Protein AF-A0A3B0B3J1-F1 (afdb_monomer_lite)

Foldseek 3Di:
DPPVVVVVVVVVVVVVVVVVCCVVLDDPDDPVVDDPVNVVSVVCVVVVVVVVVVVVVVVVVVVVCVVVVVVVVVVVVVVVVVVVVVVVVVPPDPPPDD

Sequence (98 aa):
MKPLAIVSLTSLLLGLVFLLVSALSWPRGSFLETSQTAAANILGLSIGAGLISLALTAWLLSLHAKEVGSRTFDALEVHASRERDRARRDAQPLSFRG

Radius of gyration: 28.31 Å; chains: 1; bounding box: 55×23×89 Å

Structure (mmCIF, N/CA/C/O backbone):
data_AF-A0A3B0B3J1-F1
#
_entry.id   AF-A0A3B0B3J1-F1
#
loop_
_atom_site.group_PDB
_atom_site.id
_atom_site.type_symbol
_atom_site.label_atom_id
_atom_site.label_alt_id
_atom_site.label_comp_id
_atom_site.label_asym_id
_atom_site.label_entity_id
_atom_site.label_seq_id
_atom_site.pdbx_PDB_ins_code
_atom_site.Cartn_x
_atom_site.Cartn_y
_atom_site.Cartn_z
_atom_site.occupancy
_atom_site.B_iso_or_equiv
_atom_site.auth_seq_id
_atom_site.auth_comp_id
_atom_site.auth_asym_id
_atom_site.auth_atom_id
_atom_site.pdbx_PDB_model_num
ATOM 1 N N . MET A 1 1 ? -3.237 12.035 -19.139 1.00 50.41 1 MET A N 1
ATOM 2 C CA . MET A 1 1 ? -3.335 12.841 -17.897 1.00 50.41 1 MET A CA 1
ATOM 3 C C . MET A 1 1 ? -4.480 12.359 -16.988 1.00 50.41 1 MET A C 1
ATOM 5 O O . MET A 1 1 ? -5.359 13.136 -16.654 1.00 50.41 1 MET A O 1
ATOM 9 N N . LYS A 1 2 ? -4.519 11.076 -16.598 1.00 55.34 2 LYS A N 1
ATOM 10 C CA . LYS A 1 2 ? -5.611 10.508 -15.774 1.00 55.34 2 LYS A CA 1
ATOM 11 C C . LYS A 1 2 ? -5.208 9.694 -14.520 1.00 55.34 2 LYS A C 1
ATOM 13 O O . LYS A 1 2 ? -6.093 9.498 -13.696 1.00 55.34 2 LYS A O 1
ATOM 18 N N . PRO A 1 3 ? -3.948 9.253 -14.291 1.00 57.81 3 PRO A N 1
ATOM 19 C CA . PRO A 1 3 ? -3.670 8.391 -13.136 1.00 57.81 3 PRO A CA 1
ATOM 20 C C . PRO A 1 3 ? -3.674 9.158 -11.803 1.00 57.81 3 PRO A C 1
ATOM 22 O O . PRO A 1 3 ? -4.120 8.622 -10.796 1.00 57.81 3 PRO A O 1
ATOM 25 N N . LEU A 1 4 ? -3.271 10.434 -11.798 1.00 64.62 4 LEU A N 1
ATOM 26 C CA . LEU A 1 4 ? -3.198 11.261 -10.584 1.00 64.62 4 LEU A CA 1
ATOM 27 C C . LEU A 1 4 ? -4.564 11.499 -9.924 1.00 64.62 4 LEU A C 1
ATOM 29 O O . LEU A 1 4 ? -4.667 11.449 -8.703 1.00 64.62 4 LEU A O 1
ATOM 33 N N . ALA A 1 5 ? -5.617 11.706 -10.721 1.00 69.12 5 ALA A N 1
ATOM 34 C CA . ALA A 1 5 ? -6.967 11.917 -10.199 1.00 69.12 5 ALA A CA 1
ATOM 35 C C . ALA A 1 5 ? -7.535 10.646 -9.552 1.00 69.12 5 ALA A C 1
ATOM 37 O O . ALA A 1 5 ? -8.169 10.717 -8.505 1.00 69.12 5 ALA A O 1
ATOM 38 N N . ILE A 1 6 ? -7.259 9.479 -10.145 1.00 73.81 6 ILE A N 1
ATOM 39 C CA . ILE A 1 6 ? -7.717 8.187 -9.622 1.00 73.81 6 ILE A CA 1
ATOM 40 C C . ILE A 1 6 ? -6.989 7.864 -8.316 1.00 73.81 6 ILE A C 1
ATOM 42 O O . ILE A 1 6 ? -7.643 7.536 -7.334 1.00 73.81 6 ILE A O 1
ATOM 46 N N . VAL A 1 7 ? -5.663 8.039 -8.275 1.00 72.38 7 VAL A N 1
ATOM 47 C CA . VAL A 1 7 ? -4.856 7.811 -7.064 1.00 72.38 7 VAL A CA 1
ATOM 48 C C . VAL A 1 7 ? -5.267 8.759 -5.932 1.00 72.38 7 VAL A C 1
ATOM 50 O O . VAL A 1 7 ? -5.390 8.337 -4.781 1.00 72.38 7 VAL A O 1
ATOM 53 N N . SER A 1 8 ? -5.533 10.029 -6.254 1.00 74.06 8 SER A N 1
ATOM 54 C CA . SER A 1 8 ? -6.032 11.012 -5.289 1.00 74.06 8 SER A CA 1
ATOM 55 C C . SER A 1 8 ? -7.407 10.621 -4.741 1.00 74.06 8 SER A C 1
ATOM 57 O O . SER A 1 8 ? -7.593 10.621 -3.526 1.00 74.06 8 SER A O 1
ATOM 59 N N . LEU A 1 9 ? -8.334 10.203 -5.608 1.00 84.06 9 LEU A N 1
ATOM 60 C CA . LEU A 1 9 ? -9.674 9.777 -5.208 1.00 84.06 9 LEU A CA 1
ATOM 61 C C . LEU A 1 9 ? -9.632 8.527 -4.319 1.00 84.06 9 LEU A C 1
ATOM 63 O O . LEU A 1 9 ? -10.301 8.483 -3.288 1.00 84.06 9 LEU A O 1
ATOM 67 N N . THR A 1 10 ? -8.816 7.531 -4.673 1.00 80.88 10 THR A N 1
ATOM 68 C CA . THR A 1 10 ? -8.668 6.315 -3.864 1.00 80.88 10 THR A CA 1
ATOM 69 C C . THR A 1 10 ? -8.027 6.604 -2.513 1.00 80.88 10 THR A C 1
ATOM 71 O O . THR A 1 10 ? -8.474 6.051 -1.515 1.00 80.88 10 THR A O 1
ATOM 74 N N . SER A 1 11 ? -7.035 7.499 -2.456 1.00 74.75 11 SER A N 1
ATOM 75 C CA . SER A 1 11 ? -6.399 7.907 -1.196 1.00 74.75 11 SER A CA 1
ATOM 76 C C . SER A 1 11 ? -7.387 8.631 -0.275 1.00 74.75 11 SER A C 1
ATOM 78 O O . SER A 1 11 ? -7.451 8.356 0.923 1.00 74.75 11 SER A O 1
ATOM 80 N N . LEU A 1 12 ? -8.234 9.491 -0.850 1.00 83.62 12 LEU A N 1
ATOM 81 C CA . LEU A 1 12 ? -9.252 10.239 -0.115 1.00 83.62 12 LEU A CA 1
ATOM 82 C C . LEU A 1 12 ? -10.345 9.313 0.441 1.00 83.62 12 LEU A C 1
ATOM 84 O O . LEU A 1 12 ? -10.728 9.443 1.603 1.00 83.62 12 LEU A O 1
ATOM 88 N N . LEU A 1 13 ? -10.789 8.330 -0.349 1.00 87.75 13 LEU A N 1
ATOM 89 C CA . LEU A 1 13 ? -11.738 7.309 0.100 1.00 87.75 13 LEU A CA 1
ATOM 90 C C . LEU A 1 13 ? -11.146 6.418 1.200 1.00 87.75 13 LEU A C 1
ATOM 92 O O . LEU A 1 13 ? -11.820 6.163 2.196 1.00 87.75 13 LEU A O 1
ATOM 96 N N . LEU A 1 14 ? -9.885 5.992 1.065 1.00 83.81 14 LEU A N 1
ATOM 97 C CA . LEU A 1 14 ? -9.209 5.191 2.090 1.00 83.81 14 LEU A CA 1
ATOM 98 C C . LEU A 1 14 ? -9.072 5.965 3.409 1.00 83.81 14 LEU A C 1
ATOM 100 O O . LEU A 1 14 ? -9.371 5.426 4.473 1.00 83.81 14 LEU A O 1
ATOM 104 N N . GLY A 1 15 ? -8.669 7.237 3.335 1.00 77.81 15 GLY A N 1
ATOM 105 C CA . GLY A 1 15 ? -8.550 8.116 4.498 1.00 77.81 15 GLY A CA 1
ATOM 106 C C . GLY A 1 15 ? -9.893 8.370 5.186 1.00 77.81 15 GLY A C 1
ATOM 107 O O . GLY A 1 15 ? -9.970 8.339 6.413 1.00 77.81 15 GLY A O 1
ATOM 108 N N . LEU A 1 16 ? -10.969 8.548 4.412 1.00 80.38 16 LEU A N 1
ATOM 109 C CA . LEU A 1 16 ? -12.318 8.726 4.950 1.00 80.38 16 LEU A CA 1
ATOM 110 C C . LEU A 1 16 ? -12.817 7.466 5.669 1.00 80.38 16 LEU A C 1
ATOM 112 O O . LEU A 1 16 ? -13.345 7.564 6.774 1.00 80.38 16 LEU A O 1
ATOM 116 N N . VAL A 1 17 ? -12.618 6.284 5.076 1.00 80.88 17 VAL A N 1
ATOM 117 C CA . VAL A 1 17 ? -12.966 5.002 5.710 1.00 80.88 17 VAL A CA 1
ATOM 118 C C . VAL A 1 17 ? -12.159 4.805 6.992 1.00 80.88 17 VAL A C 1
ATOM 120 O O . VAL A 1 17 ? -12.723 4.409 8.009 1.00 80.88 17 VAL A O 1
ATOM 123 N N . PHE A 1 18 ? -10.868 5.138 6.981 1.00 79.94 18 PHE A N 1
ATOM 124 C CA . PHE A 1 18 ? -10.011 5.044 8.160 1.00 79.94 18 PHE A CA 1
ATOM 125 C C . PHE A 1 18 ? -10.473 5.969 9.296 1.00 79.94 18 PHE A C 1
ATOM 127 O O . PHE A 1 18 ? -10.570 5.532 10.445 1.00 79.94 18 PHE A O 1
ATOM 134 N N . LEU A 1 19 ? -10.816 7.223 8.981 1.00 78.38 19 LEU A N 1
ATOM 135 C CA . LEU A 1 19 ? -11.388 8.169 9.944 1.00 78.38 19 LEU A CA 1
ATOM 136 C C . LEU A 1 19 ? -12.726 7.674 10.496 1.00 78.38 19 LEU A C 1
ATOM 138 O O . LEU A 1 19 ? -12.954 7.753 11.701 1.00 78.38 19 LEU A O 1
ATOM 142 N N . LEU A 1 20 ? -13.590 7.134 9.634 1.00 80.50 20 LEU A N 1
ATOM 143 C CA . LEU A 1 20 ? -14.905 6.642 10.030 1.00 80.50 20 LEU A CA 1
ATOM 144 C C . LEU A 1 20 ? -14.792 5.426 10.953 1.00 80.50 20 LEU A C 1
ATOM 146 O O . LEU A 1 20 ? -15.437 5.399 11.997 1.00 80.50 20 LEU A O 1
ATOM 150 N N . VAL A 1 21 ? -13.941 4.456 10.607 1.00 77.81 21 VAL A N 1
ATOM 151 C CA . VAL A 1 21 ? -13.659 3.286 11.449 1.00 77.81 21 VAL A CA 1
ATOM 152 C C . VAL A 1 21 ? -13.093 3.737 12.788 1.00 77.81 21 VAL A C 1
ATOM 154 O O . VAL A 1 21 ? -13.628 3.335 13.812 1.00 77.81 21 VAL A O 1
ATOM 157 N N . SER A 1 22 ? -12.103 4.633 12.787 1.00 67.75 22 SER A N 1
ATOM 158 C CA . SER A 1 22 ? -11.481 5.150 14.013 1.00 67.75 22 SER A CA 1
ATOM 159 C C . SER A 1 22 ? -12.476 5.896 14.909 1.00 67.75 22 SER A C 1
ATOM 161 O O . SER A 1 22 ? -12.435 5.759 16.129 1.00 67.75 22 SER A O 1
ATOM 163 N N . ALA A 1 23 ? -13.396 6.665 14.320 1.00 70.00 23 ALA A N 1
ATOM 164 C CA . ALA A 1 23 ? -14.441 7.383 15.048 1.00 70.00 23 ALA A CA 1
ATOM 165 C C . ALA A 1 23 ? -15.531 6.449 15.599 1.00 70.00 23 ALA A C 1
ATOM 167 O O . ALA A 1 23 ? -16.098 6.713 16.662 1.00 70.00 23 ALA A O 1
ATOM 168 N N . LEU A 1 24 ? -15.841 5.366 14.882 1.00 74.06 24 LEU A N 1
ATOM 169 C CA . LEU A 1 24 ? -16.810 4.361 15.322 1.00 74.06 24 LEU A CA 1
ATOM 170 C C . LEU A 1 24 ? -16.228 3.446 16.402 1.00 74.06 24 LEU A C 1
ATOM 172 O O . LEU A 1 24 ? -16.948 2.979 17.279 1.00 74.06 24 LEU A O 1
ATOM 176 N N . SER A 1 25 ? -14.926 3.205 16.328 1.00 67.88 25 SER A N 1
ATOM 177 C CA . SER A 1 25 ? -14.189 2.327 17.219 1.00 67.88 25 SER A CA 1
ATOM 178 C C . SER A 1 25 ? -13.682 3.060 18.471 1.00 67.88 25 SER A C 1
ATOM 180 O O . SER A 1 25 ? -13.209 2.421 19.409 1.00 67.88 25 SER A O 1
ATOM 182 N N . TRP A 1 26 ? -13.783 4.396 18.514 1.00 63.97 26 TRP A N 1
ATOM 183 C CA . TRP A 1 26 ? -13.407 5.185 19.683 1.00 63.97 26 TRP A CA 1
ATOM 184 C C . TRP A 1 26 ? -14.373 4.921 20.850 1.00 63.97 26 TRP A C 1
ATOM 186 O O . TRP A 1 26 ? -15.591 5.051 20.678 1.00 63.97 26 TRP A O 1
ATOM 196 N N . PRO A 1 27 ? -13.875 4.592 22.056 1.00 61.72 27 PRO A N 1
ATOM 197 C CA . PRO A 1 27 ? -14.735 4.387 23.213 1.00 61.72 27 PRO A CA 1
ATOM 198 C C . PRO A 1 27 ? -15.440 5.702 23.562 1.00 61.72 27 PRO A C 1
ATOM 200 O O . PRO A 1 27 ? -14.794 6.693 23.891 1.00 61.72 27 PRO A O 1
ATOM 203 N N . ARG A 1 28 ? -16.776 5.725 23.498 1.00 63.62 28 ARG A N 1
ATOM 204 C CA . ARG A 1 28 ? -17.592 6.904 23.853 1.00 63.62 28 ARG A CA 1
ATOM 205 C C . ARG A 1 28 ? -17.885 7.024 25.359 1.00 63.62 28 ARG A C 1
ATOM 207 O O . ARG A 1 28 ? -18.732 7.821 25.746 1.00 63.62 28 ARG A O 1
ATOM 214 N N . GLY A 1 29 ? -17.226 6.217 26.193 1.00 54.91 29 GLY A N 1
ATOM 215 C CA . GLY A 1 29 ? -17.419 6.173 27.646 1.00 54.91 29 GLY A CA 1
ATOM 216 C C . GLY A 1 29 ? -16.385 6.999 28.416 1.00 54.91 29 GLY A C 1
ATOM 217 O O . GLY A 1 29 ? -15.252 7.165 27.968 1.00 54.91 29 GLY A O 1
ATOM 218 N N . SER A 1 30 ? -16.781 7.505 29.585 1.00 48.16 30 SER A N 1
ATOM 219 C CA . SER A 1 30 ? -15.907 8.225 30.520 1.00 48.16 30 SER A CA 1
ATOM 220 C C . SER A 1 30 ? -14.778 7.318 31.026 1.00 48.16 30 SER A C 1
ATOM 222 O O . SER A 1 30 ? -15.041 6.209 31.490 1.00 48.16 30 SER A O 1
ATOM 224 N N . PHE A 1 31 ? -13.528 7.802 31.012 1.00 53.22 31 PHE A N 1
ATOM 225 C CA . PHE A 1 31 ? -12.347 7.085 31.532 1.00 53.22 31 PHE A CA 1
ATOM 226 C C . PHE A 1 31 ? -12.449 6.702 33.026 1.00 53.22 31 PHE A C 1
ATOM 228 O O . PHE A 1 31 ? -11.631 5.928 33.526 1.00 53.22 31 PHE A O 1
ATOM 235 N N . LEU A 1 32 ? -13.454 7.219 33.739 1.00 53.84 32 LEU A N 1
ATOM 236 C CA . LEU A 1 32 ? -13.729 6.922 35.146 1.00 53.84 32 LEU A CA 1
ATOM 237 C C . LEU A 1 32 ? -14.548 5.632 35.360 1.00 53.84 32 LEU A C 1
ATOM 239 O O . LEU A 1 32 ? -14.510 5.084 36.455 1.00 53.84 32 LEU A O 1
ATOM 243 N N . GLU A 1 33 ? -15.233 5.107 34.337 1.00 54.44 33 GLU A N 1
ATOM 244 C CA . GLU A 1 33 ? -16.056 3.878 34.419 1.00 54.44 33 GLU A CA 1
ATOM 245 C C . GLU A 1 33 ? -15.382 2.652 33.778 1.00 54.44 33 GLU A C 1
ATOM 247 O O . GLU A 1 33 ? -16.025 1.630 33.533 1.00 54.44 33 GLU A O 1
ATOM 252 N N . THR A 1 34 ? -14.089 2.753 33.457 1.00 54.78 34 THR A N 1
ATOM 253 C CA . THR A 1 34 ? -13.371 1.830 32.568 1.00 54.78 34 THR A CA 1
ATOM 254 C C . THR A 1 34 ? -13.264 0.417 33.153 1.00 54.78 34 THR A C 1
ATOM 256 O O . THR A 1 34 ? -12.265 0.031 33.756 1.00 54.78 34 THR A O 1
ATOM 259 N N . SER A 1 35 ? -14.310 -0.381 32.942 1.00 63.38 35 SER A N 1
ATOM 260 C CA . SER A 1 35 ? -14.295 -1.829 33.113 1.00 63.38 35 SER A CA 1
ATOM 261 C C . SER A 1 35 ? -13.227 -2.450 32.205 1.00 63.38 35 SER A C 1
ATOM 263 O O . SER A 1 35 ? -12.898 -1.925 31.139 1.00 63.38 35 SER A O 1
ATOM 265 N N . GLN A 1 36 ? -12.670 -3.579 32.640 1.00 59.22 36 GLN A N 1
ATOM 266 C CA . GLN A 1 36 ? -11.584 -4.336 32.000 1.00 59.22 36 GLN A CA 1
ATOM 267 C C . GLN A 1 36 ? -11.768 -4.536 30.474 1.00 59.22 36 GLN A C 1
ATOM 269 O O . GLN A 1 36 ? -10.800 -4.587 29.716 1.00 59.22 36 GLN A O 1
ATOM 274 N N . THR A 1 37 ? -13.018 -4.566 30.012 1.00 61.06 37 THR A N 1
ATOM 275 C CA . THR A 1 37 ? -13.452 -4.647 28.611 1.00 61.06 37 THR A CA 1
ATOM 276 C C . THR A 1 37 ? -13.092 -3.417 27.771 1.00 61.06 37 THR A C 1
ATOM 278 O O . THR A 1 37 ? -12.717 -3.556 26.610 1.00 61.06 37 THR A O 1
ATOM 281 N N . ALA A 1 38 ? -13.156 -2.206 28.328 1.00 59.88 38 ALA A N 1
ATOM 282 C CA . ALA A 1 38 ? -12.807 -0.983 27.603 1.00 59.88 38 ALA A CA 1
ATOM 283 C C . ALA A 1 38 ? -11.287 -0.849 27.400 1.00 59.88 38 ALA A C 1
ATOM 285 O O . ALA A 1 38 ? -10.845 -0.444 26.325 1.00 59.88 38 ALA A O 1
ATOM 286 N N . ALA A 1 39 ? -10.483 -1.280 28.378 1.00 61.75 39 ALA A N 1
ATOM 287 C CA . ALA A 1 39 ? -9.031 -1.370 28.225 1.00 61.75 39 ALA A CA 1
ATOM 288 C C . ALA A 1 39 ? -8.632 -2.408 27.158 1.00 61.75 39 ALA A C 1
ATOM 290 O O . ALA A 1 39 ? -7.779 -2.128 26.315 1.00 61.75 39 ALA A O 1
ATOM 291 N N . ALA A 1 40 ? -9.297 -3.570 27.136 1.00 64.75 40 ALA A N 1
ATOM 292 C CA . ALA A 1 40 ? -9.094 -4.585 26.103 1.00 64.75 40 ALA A CA 1
ATOM 293 C C . ALA A 1 40 ? -9.469 -4.074 24.700 1.00 64.75 40 ALA A C 1
ATOM 295 O O . ALA A 1 40 ? -8.740 -4.330 23.744 1.00 64.75 40 ALA A O 1
ATOM 296 N N . ASN A 1 41 ? -10.546 -3.291 24.580 1.00 65.38 41 ASN A N 1
ATOM 297 C CA . ASN A 1 41 ? -10.945 -2.685 23.309 1.00 65.38 41 ASN A CA 1
ATOM 298 C C . ASN A 1 41 ? -9.926 -1.652 22.811 1.00 65.38 41 ASN A C 1
ATOM 300 O O . ASN A 1 41 ? -9.593 -1.670 21.631 1.00 65.38 41 ASN A O 1
ATOM 304 N N . ILE A 1 42 ? -9.390 -0.795 23.688 1.00 67.75 42 ILE A N 1
ATOM 305 C CA . ILE A 1 42 ? -8.360 0.197 23.323 1.00 67.75 42 ILE A CA 1
ATOM 306 C C . ILE A 1 42 ? -7.060 -0.497 22.891 1.00 67.75 42 ILE A C 1
ATOM 308 O O . ILE A 1 42 ? -6.461 -0.125 21.880 1.00 67.75 42 ILE A O 1
ATOM 312 N N . LEU A 1 43 ? -6.636 -1.531 23.624 1.00 68.44 43 LEU A N 1
A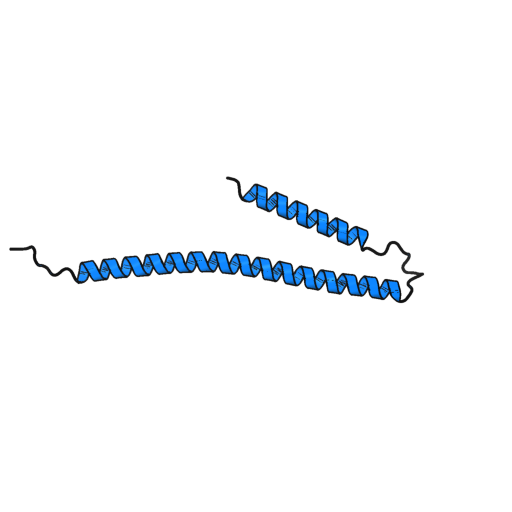TOM 313 C CA . LEU A 1 43 ? -5.451 -2.319 23.277 1.00 68.44 43 LEU A CA 1
ATOM 314 C C . LEU A 1 43 ? -5.641 -3.071 21.956 1.00 68.44 43 LEU A C 1
ATOM 316 O O . LEU A 1 43 ? -4.762 -3.022 21.096 1.00 68.44 43 LEU A O 1
ATOM 320 N N . GLY A 1 44 ? -6.799 -3.706 21.760 1.00 66.12 44 GLY A N 1
ATOM 321 C CA . GLY A 1 44 ? -7.152 -4.383 20.513 1.00 66.12 44 GLY A CA 1
ATOM 322 C C . GLY A 1 44 ? -7.174 -3.427 19.321 1.00 66.12 44 GLY A C 1
ATOM 323 O O . GLY A 1 44 ? -6.660 -3.762 18.255 1.00 66.12 44 GLY A O 1
ATOM 324 N N . LEU A 1 45 ? -7.677 -2.205 19.519 1.00 71.00 45 LEU A N 1
ATOM 325 C CA . LEU A 1 45 ? -7.645 -1.147 18.512 1.00 71.00 45 LEU A CA 1
ATOM 326 C C . LEU A 1 45 ? -6.225 -0.743 18.129 1.00 71.00 45 LEU A C 1
ATOM 328 O O . LEU A 1 45 ? -5.923 -0.620 16.947 1.00 71.00 45 LEU A O 1
ATOM 332 N N . SER A 1 46 ? -5.363 -0.532 19.124 1.00 69.69 46 SER A N 1
ATOM 333 C CA . SER A 1 46 ? -3.980 -0.103 18.912 1.00 69.69 46 SER A CA 1
ATOM 334 C C . SER A 1 46 ? -3.180 -1.167 18.158 1.00 69.69 46 SER A C 1
ATOM 336 O O . SER A 1 46 ? -2.509 -0.869 17.168 1.00 69.69 46 SER A O 1
ATOM 338 N N . ILE A 1 47 ? -3.328 -2.434 18.559 1.00 74.06 47 ILE A N 1
ATOM 339 C CA . ILE A 1 47 ? -2.675 -3.570 17.898 1.00 74.06 47 ILE A CA 1
ATOM 340 C C . ILE A 1 47 ? -3.223 -3.748 16.478 1.00 74.06 47 ILE A C 1
ATOM 342 O O . ILE A 1 47 ? -2.446 -3.873 15.531 1.00 74.06 47 ILE A O 1
ATOM 346 N N . GLY A 1 48 ? -4.548 -3.708 16.306 1.00 74.31 48 GLY A N 1
ATOM 347 C CA . GLY A 1 48 ? -5.190 -3.831 14.997 1.00 74.31 48 GLY A CA 1
ATOM 348 C C . GLY A 1 48 ? -4.767 -2.720 14.035 1.00 74.31 48 GLY A C 1
ATOM 349 O O . GLY A 1 48 ? -4.359 -3.001 12.909 1.00 74.31 48 GLY A O 1
ATOM 350 N N . ALA A 1 49 ? -4.779 -1.466 14.492 1.00 73.31 49 ALA A N 1
ATOM 351 C CA . ALA A 1 49 ? -4.333 -0.321 13.705 1.00 73.31 49 ALA A CA 1
ATOM 352 C C . ALA A 1 49 ? -2.840 -0.415 13.346 1.00 73.31 49 ALA A C 1
ATOM 354 O O . ALA A 1 49 ? -2.464 -0.124 12.208 1.00 73.31 49 ALA A O 1
ATOM 355 N N . GLY A 1 50 ? -1.997 -0.877 14.275 1.00 76.56 50 GLY A N 1
ATOM 356 C CA . GLY A 1 50 ? -0.574 -1.110 14.031 1.00 76.56 50 GLY A CA 1
ATOM 357 C C . GLY A 1 50 ? -0.324 -2.160 12.946 1.00 76.56 50 GLY A C 1
ATOM 358 O O . GLY A 1 50 ? 0.452 -1.916 12.022 1.00 76.56 50 GLY A O 1
ATOM 359 N N . LEU A 1 51 ? -1.030 -3.293 13.001 1.00 79.69 51 LEU A N 1
ATOM 360 C CA . LEU A 1 51 ? -0.917 -4.357 11.998 1.00 79.69 51 LEU A CA 1
ATOM 361 C C . LEU A 1 51 ? -1.407 -3.905 10.616 1.00 79.69 51 LEU A C 1
ATOM 363 O O . LEU A 1 51 ? -0.755 -4.194 9.612 1.00 79.69 51 LEU A O 1
ATOM 367 N N . ILE A 1 52 ? -2.509 -3.152 10.556 1.00 81.25 52 ILE A N 1
ATOM 368 C CA . ILE A 1 52 ? -3.026 -2.584 9.302 1.00 81.25 52 ILE A CA 1
ATOM 369 C C . ILE A 1 52 ? -2.021 -1.590 8.706 1.00 81.25 52 ILE A C 1
ATOM 371 O O . ILE A 1 52 ? -1.746 -1.641 7.507 1.00 81.25 52 ILE A O 1
ATOM 375 N N . SER A 1 53 ? -1.428 -0.726 9.534 1.00 78.94 53 SER A N 1
ATOM 376 C CA . SER A 1 53 ? -0.406 0.236 9.104 1.00 78.94 53 SER A CA 1
ATOM 377 C C . SER A 1 53 ? 0.846 -0.46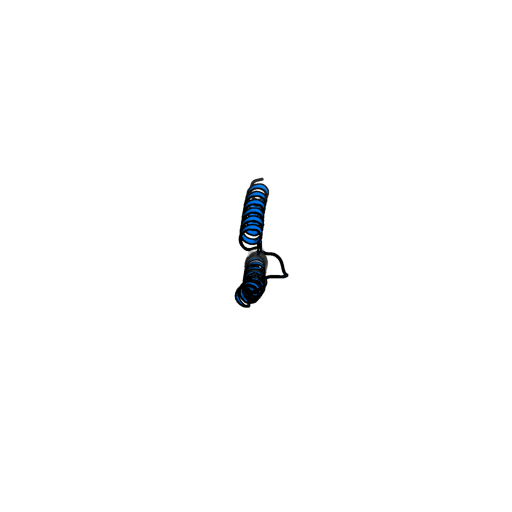1 8.557 1.00 78.94 53 SER A C 1
ATOM 379 O O . SER A 1 53 ? 1.353 -0.101 7.488 1.00 78.94 53 SER A O 1
ATOM 381 N N . LEU A 1 54 ? 1.306 -1.522 9.230 1.00 81.19 54 LEU A N 1
ATOM 382 C CA . LEU A 1 54 ? 2.442 -2.326 8.779 1.00 81.19 54 LEU A CA 1
ATOM 383 C C . LEU A 1 54 ? 2.147 -3.005 7.432 1.00 81.19 54 LEU A C 1
ATOM 385 O O . LEU A 1 54 ? 2.975 -2.959 6.522 1.00 81.19 54 LEU A O 1
ATOM 389 N N . ALA A 1 55 ? 0.952 -3.583 7.282 1.00 80.88 55 ALA A N 1
ATOM 390 C CA . ALA A 1 55 ? 0.521 -4.242 6.053 1.00 80.88 55 ALA A CA 1
ATOM 391 C C . ALA A 1 55 ? 0.411 -3.260 4.873 1.00 80.88 55 ALA A C 1
ATOM 393 O O . ALA A 1 55 ? 0.896 -3.557 3.781 1.00 80.88 55 ALA A O 1
ATOM 394 N N . LEU A 1 56 ? -0.160 -2.072 5.095 1.00 86.06 56 LEU A N 1
ATOM 395 C CA . LEU A 1 56 ? -0.227 -1.001 4.094 1.00 86.06 56 LEU A CA 1
ATOM 396 C C . LEU A 1 56 ? 1.167 -0.551 3.655 1.00 86.06 56 LEU A C 1
ATOM 398 O O . LEU A 1 56 ? 1.433 -0.436 2.459 1.00 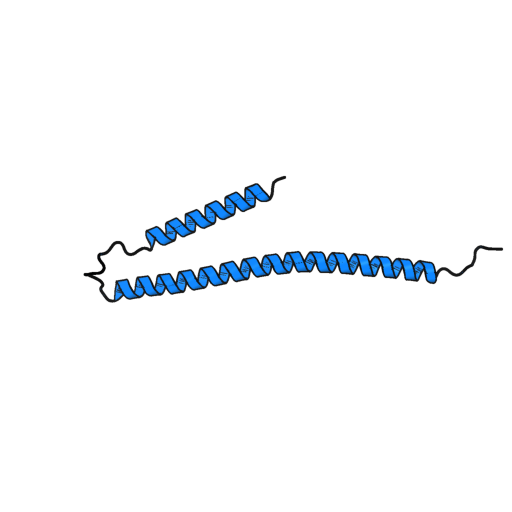86.06 56 LEU A O 1
ATOM 402 N N . THR A 1 57 ? 2.070 -0.344 4.612 1.00 84.44 57 THR A N 1
ATOM 403 C CA . THR A 1 57 ? 3.448 0.075 4.328 1.00 84.44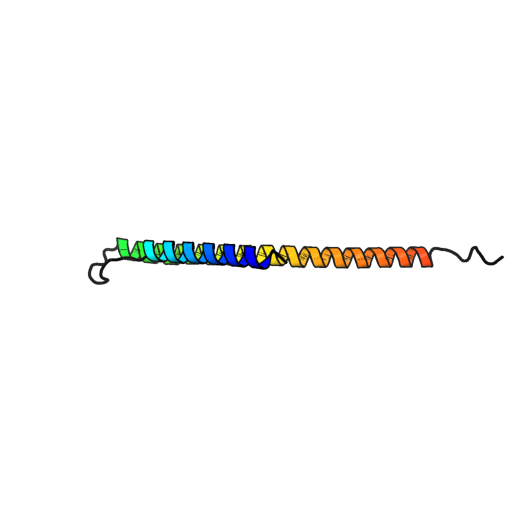 57 THR A CA 1
ATOM 404 C C . THR A 1 57 ? 4.193 -0.994 3.526 1.00 84.44 57 THR A C 1
ATOM 406 O O . THR A 1 57 ? 4.835 -0.681 2.523 1.00 84.44 57 THR A O 1
ATOM 409 N N . ALA A 1 58 ? 4.056 -2.266 3.909 1.00 82.19 58 ALA A N 1
ATOM 410 C CA . ALA A 1 58 ? 4.649 -3.389 3.187 1.00 82.19 58 ALA A CA 1
ATOM 411 C C . ALA A 1 58 ? 4.089 -3.521 1.762 1.00 82.19 58 ALA A C 1
ATOM 413 O O . ALA A 1 58 ? 4.840 -3.770 0.816 1.00 82.19 58 ALA A O 1
ATOM 414 N N . TRP A 1 59 ? 2.784 -3.309 1.583 1.00 82.88 59 TRP A N 1
ATOM 415 C CA . TRP A 1 59 ? 2.154 -3.357 0.268 1.00 82.88 59 TRP A CA 1
ATOM 416 C C . TRP A 1 59 ? 2.640 -2.227 -0.647 1.00 82.88 59 TRP A C 1
ATOM 418 O O . TRP A 1 59 ? 3.021 -2.488 -1.790 1.00 82.88 59 TRP A O 1
ATOM 428 N N . LEU A 1 60 ? 2.709 -0.992 -0.141 1.00 84.62 60 LEU A N 1
ATOM 429 C CA . LEU A 1 60 ? 3.250 0.148 -0.887 1.00 84.62 60 LEU A CA 1
ATOM 430 C C . LEU A 1 60 ? 4.713 -0.078 -1.284 1.00 84.62 60 LEU A C 1
ATOM 432 O O . LEU A 1 60 ? 5.088 0.182 -2.429 1.00 84.62 60 LEU A O 1
ATOM 436 N N . LEU A 1 61 ? 5.522 -0.621 -0.371 1.00 85.81 61 LEU A N 1
ATOM 437 C CA . LEU A 1 61 ? 6.915 -0.957 -0.651 1.00 85.81 61 LEU A CA 1
ATOM 438 C C . LEU A 1 61 ? 7.031 -2.045 -1.728 1.00 85.81 61 LEU A C 1
ATOM 440 O O . LEU A 1 61 ? 7.878 -1.943 -2.611 1.00 85.81 61 LEU A O 1
ATOM 444 N N . SER A 1 62 ? 6.153 -3.051 -1.702 1.00 81.19 62 SER A N 1
ATOM 445 C CA . SER A 1 62 ? 6.103 -4.110 -2.717 1.00 81.19 62 SER A CA 1
ATOM 446 C C . SER A 1 62 ? 5.740 -3.572 -4.105 1.00 81.19 62 SER A C 1
ATOM 448 O O . SER A 1 62 ? 6.396 -3.918 -5.090 1.00 81.19 62 SER A O 1
ATOM 450 N N . LEU A 1 63 ? 4.745 -2.683 -4.194 1.00 79.50 63 LEU A N 1
ATOM 451 C CA . LEU A 1 63 ? 4.379 -2.025 -5.452 1.00 79.50 63 LEU A CA 1
ATOM 452 C C . LEU A 1 63 ? 5.538 -1.186 -5.997 1.00 79.50 63 LEU A C 1
ATOM 454 O O . LEU A 1 63 ? 5.860 -1.280 -7.181 1.00 79.50 63 LEU A O 1
ATOM 458 N N . HIS A 1 64 ? 6.205 -0.428 -5.124 1.00 77.69 64 HIS A N 1
ATOM 459 C CA . HIS A 1 64 ? 7.360 0.376 -5.505 1.00 77.69 64 HIS A CA 1
ATOM 460 C C . HIS A 1 64 ? 8.530 -0.493 -5.984 1.00 77.69 64 HIS A C 1
ATOM 462 O O . HIS A 1 64 ? 9.108 -0.225 -7.034 1.00 77.69 64 HIS A O 1
ATOM 468 N N . ALA A 1 65 ? 8.838 -1.581 -5.272 1.00 73.94 65 ALA A N 1
ATOM 469 C CA . ALA A 1 65 ? 9.880 -2.525 -5.663 1.00 73.94 65 ALA A CA 1
ATOM 470 C C . ALA A 1 65 ? 9.584 -3.188 -7.016 1.00 73.94 65 ALA A C 1
ATOM 472 O O . ALA A 1 65 ? 10.496 -3.375 -7.819 1.00 73.94 65 ALA A O 1
ATOM 473 N N . LYS A 1 66 ? 8.314 -3.500 -7.299 1.00 72.06 66 LYS A N 1
ATOM 474 C CA . LYS A 1 66 ? 7.896 -4.059 -8.589 1.00 72.06 66 LYS A CA 1
ATOM 475 C C . LYS A 1 66 ? 8.087 -3.061 -9.731 1.00 72.06 66 LYS A C 1
ATOM 477 O O . LYS A 1 66 ? 8.571 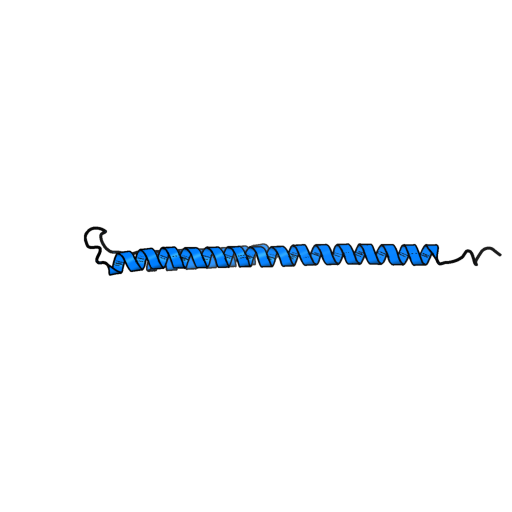-3.445 -10.791 1.00 72.06 66 LYS A O 1
ATOM 482 N N . GLU A 1 67 ? 7.744 -1.795 -9.510 1.00 75.44 67 GLU A N 1
ATOM 483 C CA . GLU A 1 67 ? 7.894 -0.746 -10.521 1.00 75.44 67 GLU A CA 1
ATOM 484 C C . GLU A 1 67 ? 9.359 -0.356 -10.761 1.00 75.44 67 GLU A C 1
ATOM 486 O O . GLU A 1 67 ? 9.769 -0.139 -11.901 1.00 75.44 67 GLU A O 1
ATOM 491 N N . VAL A 1 68 ? 10.179 -0.312 -9.709 1.00 76.25 68 VAL A N 1
ATOM 492 C CA . VAL A 1 68 ? 11.629 -0.130 -9.857 1.00 76.25 68 VAL A CA 1
ATOM 493 C C . VAL A 1 68 ? 12.231 -1.343 -10.565 1.00 76.25 68 VAL A C 1
ATOM 495 O O . VAL A 1 68 ? 12.972 -1.178 -11.528 1.00 76.25 68 VAL A O 1
ATOM 498 N N . GLY A 1 69 ? 11.864 -2.557 -10.150 1.00 70.12 69 GLY A N 1
ATOM 499 C CA . GLY A 1 69 ? 12.342 -3.802 -10.744 1.00 70.12 69 GLY A CA 1
ATOM 500 C C . GLY A 1 69 ? 12.055 -3.905 -12.242 1.00 70.12 69 GLY A C 1
ATOM 501 O O . GLY A 1 69 ? 12.961 -4.250 -12.998 1.00 70.12 69 GLY A O 1
ATOM 502 N N . SER A 1 70 ? 10.846 -3.548 -12.691 1.00 71.75 70 SER A N 1
ATOM 503 C CA . SER A 1 70 ? 10.508 -3.577 -14.120 1.00 71.75 70 SER A CA 1
ATOM 504 C C . SER A 1 70 ? 11.350 -2.591 -14.931 1.00 71.75 70 SER A C 1
ATOM 506 O O . SER A 1 70 ? 11.883 -2.958 -15.971 1.00 71.75 70 SER A O 1
ATOM 508 N N . ARG A 1 71 ? 11.565 -1.370 -14.421 1.00 69.25 71 ARG A N 1
ATOM 509 C CA . ARG A 1 71 ? 12.416 -0.371 -15.091 1.00 69.25 71 ARG A CA 1
ATOM 510 C C . ARG A 1 71 ? 13.874 -0.821 -15.191 1.00 69.25 71 ARG A C 1
ATOM 512 O O . ARG A 1 71 ? 14.528 -0.546 -16.194 1.00 69.25 71 ARG A O 1
ATOM 519 N N . THR A 1 72 ? 14.386 -1.506 -14.169 1.00 69.12 72 THR A N 1
ATOM 520 C CA . THR A 1 72 ? 15.755 -2.038 -14.182 1.00 69.12 72 THR A CA 1
ATOM 521 C C . THR A 1 72 ? 15.898 -3.172 -15.196 1.00 69.12 72 THR A C 1
ATOM 523 O O . THR A 1 72 ? 16.890 -3.207 -15.921 1.00 69.12 72 THR A O 1
ATOM 526 N N . PHE A 1 73 ? 14.905 -4.064 -15.288 1.00 71.81 73 PHE A N 1
ATOM 527 C CA . PHE A 1 73 ? 14.879 -5.133 -16.290 1.00 71.81 73 PHE A CA 1
ATOM 528 C C . PHE A 1 73 ? 14.838 -4.584 -17.720 1.00 71.81 73 PHE A C 1
ATOM 530 O O . PHE A 1 73 ? 15.665 -4.992 -18.533 1.00 71.81 73 PHE A O 1
ATOM 537 N N . ASP A 1 74 ? 13.980 -3.601 -18.000 1.00 74.00 74 ASP A N 1
ATOM 538 C CA . ASP A 1 74 ? 13.917 -2.955 -19.318 1.00 74.00 74 ASP A CA 1
ATOM 539 C C . ASP A 1 74 ? 15.258 -2.293 -19.684 1.00 74.00 74 ASP A C 1
ATOM 541 O O . ASP A 1 74 ? 15.748 -2.406 -20.810 1.00 74.00 74 ASP A O 1
ATOM 545 N N . ALA A 1 75 ? 15.903 -1.625 -18.720 1.00 72.50 75 ALA A N 1
ATOM 546 C CA . ALA A 1 75 ? 17.205 -1.000 -18.935 1.00 72.50 75 ALA A CA 1
ATOM 547 C C . ALA A 1 75 ? 18.308 -2.034 -19.234 1.00 72.50 75 ALA A C 1
ATOM 549 O O . ALA A 1 75 ? 19.132 -1.811 -20.127 1.00 72.50 75 ALA A O 1
ATOM 550 N N . LEU A 1 76 ? 18.308 -3.166 -18.520 1.00 76.81 76 LEU A N 1
ATOM 551 C CA . LEU A 1 76 ? 19.219 -4.292 -18.748 1.00 76.81 76 LEU A CA 1
ATOM 552 C C . LEU A 1 76 ? 18.994 -4.931 -20.122 1.00 76.81 76 LEU A C 1
ATOM 554 O O . LEU A 1 76 ? 19.962 -5.225 -20.823 1.00 76.81 76 LEU A O 1
ATOM 558 N N . GLU A 1 77 ? 17.741 -5.094 -20.539 1.00 80.56 77 GLU A N 1
ATOM 559 C CA . GLU A 1 77 ? 17.396 -5.658 -21.843 1.00 80.56 77 GLU A CA 1
ATOM 560 C C . GLU A 1 77 ? 17.854 -4.747 -22.988 1.00 80.56 77 GLU A C 1
ATOM 562 O O . GLU A 1 77 ? 18.472 -5.217 -23.949 1.00 80.56 77 GLU A O 1
ATOM 567 N N . VAL A 1 78 ? 17.668 -3.429 -22.864 1.00 80.44 78 VAL A N 1
ATOM 568 C CA . VAL A 1 78 ? 18.184 -2.456 -23.842 1.00 80.44 78 VAL A CA 1
ATOM 569 C C . VAL A 1 78 ? 19.715 -2.482 -23.895 1.00 80.44 78 VAL A C 1
ATOM 571 O O . VAL A 1 78 ? 20.295 -2.365 -24.979 1.00 80.44 78 VAL A O 1
ATOM 574 N N . HIS A 1 79 ? 20.390 -2.652 -22.755 1.00 79.25 79 HIS A N 1
ATOM 575 C CA . HIS A 1 79 ? 21.848 -2.767 -22.722 1.00 79.25 79 HIS A CA 1
ATOM 576 C C . HIS A 1 79 ? 22.338 -4.049 -23.407 1.00 79.25 79 HIS A C 1
ATOM 578 O O . HIS A 1 79 ? 23.187 -3.974 -24.297 1.00 79.25 79 HIS A O 1
ATOM 584 N N . ALA A 1 80 ? 21.730 -5.192 -23.085 1.00 78.31 80 ALA A N 1
ATOM 585 C CA . ALA A 1 80 ? 22.041 -6.480 -23.699 1.00 78.31 80 ALA A CA 1
ATOM 586 C C . ALA A 1 80 ? 21.780 -6.476 -25.216 1.00 78.31 80 ALA A C 1
ATOM 588 O O . ALA A 1 80 ? 22.566 -7.023 -25.992 1.00 78.31 80 ALA A O 1
ATOM 589 N N . SER A 1 81 ? 20.707 -5.813 -25.654 1.00 79.62 81 SER A N 1
ATOM 590 C CA . SER A 1 81 ? 20.377 -5.626 -27.072 1.00 79.62 81 SER A CA 1
ATOM 591 C C . SER A 1 81 ? 21.472 -4.850 -27.806 1.00 79.62 81 SER A C 1
ATOM 593 O O . SER A 1 81 ? 21.983 -5.298 -28.831 1.00 79.62 81 SER A O 1
ATOM 595 N N . ARG A 1 82 ? 21.909 -3.720 -27.235 1.00 79.38 82 ARG A N 1
ATOM 596 C CA . ARG A 1 82 ? 22.981 -2.892 -27.812 1.00 79.38 82 ARG A CA 1
ATOM 597 C C . ARG A 1 82 ? 24.316 -3.623 -27.881 1.00 79.38 82 ARG A C 1
ATOM 599 O O . ARG A 1 82 ? 25.086 -3.392 -28.812 1.00 79.38 82 ARG A O 1
ATOM 606 N N . GLU A 1 83 ? 24.606 -4.472 -26.905 1.00 81.31 83 GLU A N 1
ATOM 607 C CA . GLU A 1 83 ? 25.832 -5.264 -26.874 1.00 81.31 83 GLU A CA 1
ATOM 608 C C . GLU A 1 83 ? 25.816 -6.376 -27.930 1.00 81.31 83 GLU A C 1
ATOM 610 O O . GLU A 1 83 ? 26.799 -6.544 -28.651 1.00 81.31 83 GLU A O 1
ATOM 615 N N . ARG A 1 84 ? 24.668 -7.035 -28.141 1.00 76.56 84 ARG A N 1
ATOM 616 C CA . ARG A 1 84 ? 24.471 -7.970 -29.264 1.00 76.56 84 ARG A CA 1
ATOM 617 C C . ARG A 1 84 ? 24.631 -7.290 -30.626 1.00 76.56 84 ARG A C 1
ATOM 619 O O . ARG A 1 84 ? 25.247 -7.870 -31.518 1.00 76.56 84 ARG A O 1
ATOM 626 N N . ASP A 1 85 ? 24.132 -6.067 -30.788 1.00 78.69 85 ASP A N 1
ATOM 627 C CA . ASP A 1 85 ? 24.272 -5.305 -32.038 1.00 78.69 85 ASP A CA 1
ATOM 628 C C . ASP A 1 85 ? 25.707 -4.824 -32.293 1.00 78.69 85 ASP A C 1
ATOM 630 O O . ASP A 1 85 ? 26.125 -4.679 -33.444 1.00 78.69 85 ASP A O 1
ATOM 634 N N . ARG A 1 86 ? 26.482 -4.551 -31.236 1.00 75.25 86 ARG A N 1
ATOM 635 C CA . ARG A 1 86 ? 27.928 -4.302 -31.361 1.00 75.25 86 ARG A CA 1
ATOM 636 C C . ARG A 1 86 ? 28.657 -5.578 -31.758 1.00 75.25 86 ARG A C 1
ATOM 638 O O . ARG A 1 86 ? 29.325 -5.574 -32.781 1.00 75.25 86 ARG A O 1
ATOM 645 N N . ALA A 1 87 ? 28.407 -6.683 -31.057 1.00 76.19 87 ALA A N 1
ATOM 646 C CA . ALA A 1 87 ? 29.003 -7.975 -31.379 1.00 76.19 87 ALA A CA 1
ATOM 647 C C . ALA A 1 87 ? 28.700 -8.420 -32.822 1.00 76.19 87 ALA A C 1
ATOM 649 O O . ALA A 1 87 ? 29.576 -8.953 -33.491 1.00 76.19 87 ALA A O 1
ATOM 650 N N . ARG A 1 88 ? 27.492 -8.156 -33.345 1.00 71.75 88 ARG A N 1
ATOM 651 C CA . ARG A 1 88 ? 27.152 -8.413 -34.757 1.00 71.75 88 ARG A CA 1
ATOM 652 C C . ARG A 1 88 ? 27.920 -7.534 -35.741 1.00 71.75 88 ARG A C 1
ATOM 654 O O . ARG A 1 88 ? 28.273 -8.022 -36.809 1.00 71.75 88 ARG A O 1
ATOM 661 N N . ARG A 1 89 ? 28.155 -6.263 -35.407 1.00 69.00 89 ARG A N 1
ATOM 662 C CA . ARG A 1 89 ? 28.944 -5.346 -36.244 1.00 69.00 89 ARG A CA 1
ATOM 663 C C . ARG A 1 89 ? 30.424 -5.712 -36.243 1.00 69.00 89 ARG A C 1
ATOM 665 O O . ARG A 1 89 ? 31.037 -5.701 -37.301 1.00 69.00 89 ARG A O 1
ATOM 672 N N . ASP A 1 90 ? 30.956 -6.104 -35.093 1.00 72.38 90 ASP A N 1
ATOM 673 C CA . ASP A 1 90 ? 32.350 -6.533 -34.954 1.00 72.38 90 ASP A CA 1
ATOM 674 C C . ASP A 1 90 ? 32.587 -7.911 -35.596 1.00 72.38 90 ASP A C 1
ATOM 676 O O . ASP A 1 90 ? 33.660 -8.184 -36.129 1.00 72.38 90 ASP A O 1
ATOM 680 N N . ALA A 1 91 ? 31.563 -8.772 -35.601 1.00 65.56 91 ALA A N 1
ATOM 681 C CA . ALA A 1 91 ? 31.583 -10.076 -36.256 1.00 65.56 91 ALA A CA 1
ATOM 682 C C . ALA A 1 91 ? 31.250 -10.030 -37.755 1.00 65.56 91 ALA A C 1
ATOM 684 O O . ALA A 1 91 ? 31.252 -11.087 -38.382 1.00 65.56 91 ALA A O 1
ATOM 685 N N . GLN A 1 92 ? 30.946 -8.865 -38.341 1.00 59.22 92 GLN A N 1
ATOM 686 C CA . GLN A 1 92 ? 30.784 -8.727 -39.788 1.00 59.22 92 GLN A CA 1
ATOM 687 C C . GLN A 1 92 ? 32.178 -8.514 -40.400 1.00 59.22 92 GLN A C 1
ATOM 689 O O . GLN A 1 92 ? 32.710 -7.404 -40.343 1.00 59.22 92 GLN A O 1
ATOM 694 N N . PRO A 1 93 ? 32.824 -9.563 -40.950 1.00 54.03 93 PRO A N 1
ATOM 695 C CA . PRO A 1 93 ? 34.169 -9.428 -41.476 1.00 54.03 93 PRO A CA 1
ATOM 696 C C . PRO A 1 93 ? 34.126 -8.544 -42.724 1.00 54.03 93 PRO A C 1
ATOM 698 O O . PRO A 1 93 ? 33.142 -8.567 -43.469 1.00 54.03 93 PRO A O 1
ATOM 701 N N . LEU A 1 94 ? 35.219 -7.807 -42.941 1.00 61.44 94 LEU A N 1
ATOM 702 C CA . LEU A 1 94 ? 35.567 -6.932 -44.073 1.00 61.44 94 LEU A CA 1
ATOM 703 C C . LEU A 1 94 ? 35.488 -7.628 -45.453 1.00 61.44 94 LEU A C 1
ATOM 705 O O . LEU A 1 94 ? 36.438 -7.637 -46.226 1.00 61.44 94 LEU A O 1
ATOM 709 N N . SER A 1 95 ? 34.345 -8.211 -45.788 1.00 59.81 95 SER A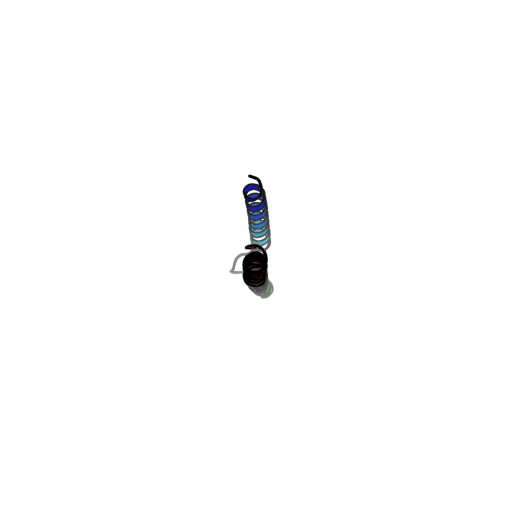 N 1
ATOM 710 C CA . SER A 1 95 ? 34.071 -8.943 -47.023 1.00 59.81 95 SER A CA 1
ATOM 711 C C . SER A 1 95 ? 33.297 -8.082 -48.021 1.00 59.81 95 SER A C 1
ATOM 713 O O . SER A 1 95 ? 32.443 -8.579 -48.730 1.00 59.81 95 SER A O 1
ATOM 715 N N . PHE A 1 96 ? 33.581 -6.779 -48.080 1.00 58.31 96 PHE A N 1
ATOM 716 C CA . PHE A 1 96 ? 33.138 -5.897 -49.167 1.00 58.31 96 PHE A CA 1
ATOM 717 C C . PHE A 1 96 ? 34.141 -4.749 -49.335 1.00 58.31 96 PHE A C 1
ATOM 719 O O . PHE A 1 96 ? 33.878 -3.590 -49.020 1.00 58.31 96 PHE A O 1
ATOM 726 N N . ARG A 1 97 ? 35.347 -5.089 -49.790 1.00 48.94 97 ARG A N 1
ATOM 727 C CA . ARG A 1 97 ? 36.262 -4.143 -50.442 1.00 48.94 97 ARG A CA 1
ATOM 728 C C . ARG A 1 97 ? 37.172 -4.922 -51.398 1.00 48.94 97 ARG A C 1
ATOM 730 O O . ARG A 1 97 ? 38.366 -5.063 -51.162 1.00 48.94 97 ARG A O 1
ATOM 737 N N . GLY A 1 98 ? 36.540 -5.524 -52.403 1.00 45.66 98 GLY A N 1
ATOM 738 C CA . GLY A 1 98 ? 37.176 -5.920 -53.660 1.00 45.66 98 GLY A CA 1
ATOM 739 C C . GLY A 1 98 ? 36.901 -4.845 -54.695 1.00 45.66 98 GLY A C 1
ATOM 740 O O . GLY A 1 98 ? 35.781 -4.286 -54.633 1.00 45.66 98 GLY A O 1
#

pLDDT: mean 71.27, std 9.91, range [45.66, 87.75]

Secondary structure (DSSP, 8-state):
--HHHHHHHHHHHHHHHHHHHHHHHS--S-TTS--HHHHHHHHHHHHHHHHHHHHHHHHHHHHHHHHHHHHHHHHHHHHHHHHHHHHHHHTS-S----